Protein AF-A0A925DLC1-F1 (afdb_monomer_lite)

Structure (mmCIF, N/CA/C/O backbone):
data_AF-A0A925DLC1-F1
#
_entry.id   AF-A0A925DLC1-F1
#
loop_
_atom_site.group_PDB
_atom_site.id
_atom_site.type_symbol
_atom_site.label_atom_id
_atom_site.label_alt_id
_atom_site.label_comp_id
_atom_site.label_asym_id
_atom_site.label_entity_id
_atom_site.label_seq_id
_atom_site.pdbx_PDB_ins_code
_atom_site.Cartn_x
_atom_site.Cartn_y
_atom_site.Cartn_z
_atom_site.occupancy
_atom_site.B_iso_or_equiv
_atom_site.auth_seq_id
_atom_site.auth_comp_id
_atom_site.auth_asym_id
_atom_site.auth_atom_id
_atom_site.pdbx_PDB_model_num
ATOM 1 N N . ARG A 1 1 ? 0.629 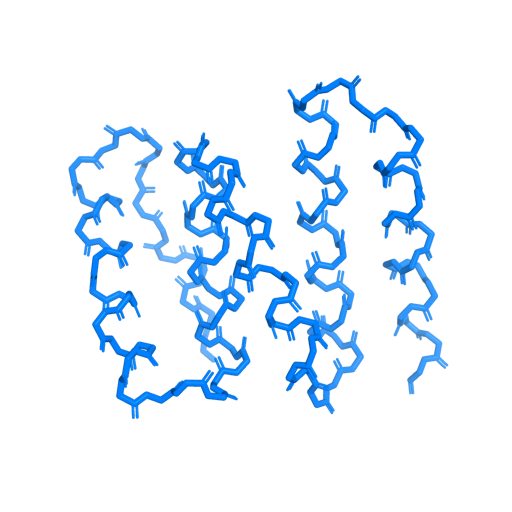6.879 -16.233 1.00 50.66 1 ARG A N 1
ATOM 2 C CA . ARG A 1 1 ? -0.853 6.785 -16.328 1.00 50.66 1 ARG A CA 1
ATOM 3 C C . ARG A 1 1 ? -1.341 6.392 -14.938 1.00 50.66 1 ARG A C 1
ATOM 5 O O . ARG A 1 1 ? -0.898 5.361 -14.456 1.00 50.66 1 ARG A O 1
ATOM 12 N N . ALA A 1 2 ? -2.112 7.229 -14.244 1.00 53.72 2 ALA A N 1
ATOM 13 C CA . ALA A 1 2 ? -2.439 7.022 -12.829 1.00 53.72 2 ALA A CA 1
ATOM 14 C C . ALA A 1 2 ? -3.545 5.963 -12.654 1.00 53.72 2 ALA A C 1
ATOM 16 O O . ALA A 1 2 ? -4.704 6.291 -12.430 1.00 53.72 2 ALA A O 1
ATOM 17 N N . TYR A 1 3 ? -3.199 4.676 -12.764 1.00 54.44 3 TYR A N 1
ATOM 18 C CA . TYR A 1 3 ? -4.143 3.570 -12.521 1.00 54.44 3 TYR A CA 1
ATOM 19 C C . TYR A 1 3 ? -4.793 3.638 -11.123 1.00 54.44 3 TYR A C 1
ATOM 21 O O . TYR A 1 3 ? -5.921 3.193 -10.937 1.00 54.44 3 TYR A O 1
ATOM 29 N N . ARG A 1 4 ? -4.115 4.276 -10.163 1.00 57.31 4 ARG A N 1
ATOM 30 C CA . ARG A 1 4 ? -4.578 4.520 -8.789 1.00 57.31 4 ARG A CA 1
ATOM 31 C C . ARG A 1 4 ? -5.842 5.385 -8.666 1.00 57.31 4 ARG A C 1
ATOM 33 O O . ARG A 1 4 ? -6.596 5.189 -7.717 1.00 57.31 4 ARG A O 1
ATOM 40 N N . ASP A 1 5 ? -6.101 6.284 -9.619 1.00 63.22 5 ASP A N 1
ATOM 41 C CA . ASP A 1 5 ? -7.266 7.187 -9.575 1.00 63.22 5 ASP A CA 1
ATOM 42 C C . ASP A 1 5 ? -8.541 6.509 -10.113 1.00 63.22 5 ASP A C 1
ATOM 44 O O . ASP A 1 5 ? -9.648 6.999 -9.911 1.00 63.22 5 ASP A O 1
ATOM 48 N N . ALA A 1 6 ? -8.399 5.336 -10.744 1.00 74.81 6 ALA A N 1
ATOM 49 C CA . ALA A 1 6 ? -9.500 4.520 -11.261 1.00 74.81 6 ALA A CA 1
ATOM 50 C C . ALA A 1 6 ? -9.965 3.423 -10.280 1.00 74.81 6 ALA A C 1
ATOM 52 O O . ALA A 1 6 ? -10.727 2.528 -10.656 1.00 74.81 6 ALA A O 1
ATOM 53 N N . ALA A 1 7 ? -9.491 3.449 -9.030 1.00 86.69 7 ALA A N 1
ATOM 54 C CA . ALA A 1 7 ? -9.825 2.434 -8.039 1.00 86.69 7 ALA A CA 1
ATOM 55 C C . ALA A 1 7 ? -11.324 2.456 -7.701 1.00 86.69 7 ALA A C 1
ATOM 57 O O . ALA A 1 7 ? -11.851 3.475 -7.243 1.00 86.69 7 ALA A O 1
ATOM 58 N N . ALA A 1 8 ? -11.990 1.309 -7.825 1.00 93.06 8 ALA A N 1
ATOM 59 C CA . ALA A 1 8 ? -13.384 1.139 -7.432 1.00 93.06 8 ALA A CA 1
ATOM 60 C C . ALA A 1 8 ? -13.597 1.392 -5.924 1.00 93.06 8 ALA A C 1
ATOM 62 O O . ALA A 1 8 ? -12.648 1.573 -5.151 1.00 93.06 8 ALA A O 1
ATOM 63 N N . ALA A 1 9 ? -14.859 1.462 -5.493 1.00 93.06 9 ALA A N 1
ATOM 64 C CA . ALA A 1 9 ? -15.206 1.716 -4.096 1.00 93.06 9 ALA A CA 1
ATOM 65 C C . ALA A 1 9 ? -14.636 0.632 -3.161 1.00 93.06 9 ALA A C 1
ATOM 67 O O . ALA A 1 9 ? -14.584 -0.548 -3.518 1.00 93.06 9 ALA A O 1
ATOM 68 N N . ALA A 1 10 ? -14.221 1.031 -1.956 1.00 93.25 10 ALA A N 1
ATOM 69 C CA . ALA A 1 10 ? -13.723 0.095 -0.950 1.00 93.25 10 ALA A CA 1
ATOM 70 C C . ALA A 1 10 ? -14.803 -0.942 -0.595 1.00 93.25 10 ALA A C 1
ATOM 72 O O . ALA A 1 10 ? -15.967 -0.581 -0.430 1.00 93.25 10 ALA A O 1
ATOM 73 N N . GLY A 1 11 ? -14.430 -2.222 -0.497 1.00 93.62 11 GLY A N 1
ATOM 74 C CA . GLY A 1 11 ? -15.369 -3.312 -0.205 1.00 93.62 11 GLY A CA 1
ATOM 75 C C . GLY A 1 11 ? -16.207 -3.780 -1.398 1.00 93.62 11 GLY A C 1
ATOM 76 O O . GLY A 1 11 ? -17.005 -4.700 -1.243 1.00 93.62 11 GLY A O 1
ATOM 77 N N . SER A 1 12 ? -16.043 -3.184 -2.583 1.00 96.56 12 SER A N 1
ATOM 78 C CA . SER A 1 12 ? -16.777 -3.607 -3.778 1.00 96.56 12 SER A CA 1
ATOM 79 C C . SER A 1 12 ? -16.124 -4.811 -4.461 1.00 96.56 12 SER A C 1
ATOM 81 O O . SER A 1 12 ? -14.899 -4.921 -4.524 1.00 96.56 12 SER A O 1
ATOM 83 N N . ALA A 1 13 ? -16.943 -5.670 -5.075 1.00 96.31 13 ALA A N 1
ATOM 84 C CA . ALA A 1 13 ? -16.453 -6.758 -5.926 1.00 96.31 13 ALA A CA 1
ATOM 85 C C . ALA A 1 13 ? -15.595 -6.240 -7.096 1.00 96.31 13 ALA A C 1
ATOM 87 O O . ALA A 1 13 ? -14.641 -6.892 -7.510 1.00 96.31 13 ALA A O 1
ATOM 88 N N . ALA A 1 14 ? -15.888 -5.032 -7.588 1.00 96.44 14 ALA A N 1
ATOM 89 C CA . ALA A 1 14 ? -15.094 -4.379 -8.620 1.00 96.44 14 ALA A CA 1
ATOM 90 C C . ALA A 1 14 ? -13.658 -4.080 -8.155 1.00 96.44 14 ALA A C 1
ATOM 92 O O . ALA A 1 14 ? -12.721 -4.270 -8.927 1.00 96.44 14 ALA A O 1
ATOM 93 N N . LEU A 1 15 ? -13.461 -3.661 -6.898 1.00 96.19 15 LEU A N 1
ATOM 94 C CA . LEU A 1 15 ? -12.120 -3.425 -6.354 1.00 96.19 15 LEU A CA 1
ATOM 95 C C . LEU A 1 15 ? -11.343 -4.738 -6.194 1.00 96.19 15 LEU A C 1
ATOM 97 O O . LEU A 1 15 ? -10.156 -4.788 -6.505 1.00 96.19 15 LEU A O 1
ATOM 101 N N . VAL A 1 16 ? -12.018 -5.810 -5.772 1.00 97.38 16 VAL A N 1
ATOM 102 C CA . VAL A 1 16 ? -11.421 -7.154 -5.706 1.00 97.38 16 VAL A CA 1
ATOM 103 C C . VAL A 1 16 ? -10.971 -7.614 -7.095 1.00 97.38 16 VAL A C 1
ATOM 105 O O . VAL A 1 16 ? -9.819 -8.006 -7.257 1.00 97.38 16 VAL A O 1
ATOM 108 N N . ALA A 1 17 ? -11.818 -7.463 -8.115 1.00 97.31 17 ALA A N 1
ATOM 109 C CA . ALA A 1 17 ? -11.464 -7.812 -9.490 1.00 97.31 17 ALA A CA 1
ATOM 110 C C . ALA A 1 17 ? -10.269 -6.994 -10.021 1.00 97.31 17 ALA A C 1
ATOM 112 O O . ALA A 1 17 ? -9.404 -7.533 -10.710 1.00 97.31 17 ALA A O 1
ATOM 113 N N . GLN A 1 18 ? -10.174 -5.703 -9.676 1.00 96.06 18 GLN A N 1
ATOM 114 C CA . GLN A 1 18 ? -9.008 -4.876 -10.017 1.00 96.06 18 GLN A CA 1
ATOM 115 C C . GLN A 1 18 ? -7.720 -5.401 -9.367 1.00 96.06 18 GLN A C 1
ATOM 117 O O . GLN A 1 18 ? -6.689 -5.473 -10.034 1.00 96.06 18 GLN A O 1
ATOM 122 N N . ILE A 1 19 ? -7.780 -5.798 -8.091 1.00 97.44 19 ILE A N 1
ATOM 123 C CA . ILE A 1 19 ? -6.646 -6.394 -7.369 1.00 97.44 19 ILE A CA 1
ATOM 124 C C . ILE A 1 19 ? -6.197 -7.685 -8.061 1.00 97.44 19 ILE A C 1
ATOM 126 O O . ILE A 1 19 ? -5.020 -7.818 -8.386 1.00 97.44 19 ILE A O 1
ATOM 130 N N . GLU A 1 20 ? -7.119 -8.604 -8.347 1.00 97.81 20 GLU A N 1
ATOM 131 C CA . GLU A 1 20 ? -6.811 -9.886 -8.999 1.00 97.81 20 GLU A CA 1
ATOM 132 C C . GLU A 1 20 ? -6.192 -9.700 -10.390 1.00 97.81 20 GLU A C 1
ATOM 134 O O . GLU A 1 20 ? -5.269 -10.423 -10.777 1.00 97.81 20 GLU A O 1
ATOM 139 N N . HIS A 1 21 ? -6.670 -8.712 -11.147 1.00 96.69 21 HIS A N 1
ATOM 140 C CA . HIS A 1 21 ? -6.131 -8.406 -12.466 1.00 96.69 21 HIS A CA 1
ATOM 141 C C . HIS A 1 21 ? -4.715 -7.818 -12.381 1.00 96.69 21 HIS A C 1
ATOM 143 O O . HIS A 1 21 ? -3.816 -8.248 -13.106 1.00 96.69 21 HIS A O 1
ATOM 149 N N . CYS A 1 22 ? -4.479 -6.902 -11.438 1.00 96.56 22 CYS A N 1
ATOM 150 C CA . CYS A 1 22 ? -3.141 -6.389 -11.158 1.00 96.56 22 CYS A CA 1
ATOM 151 C C . CYS A 1 22 ? -2.183 -7.502 -10.687 1.00 96.56 22 CYS A C 1
ATOM 153 O O . CYS A 1 22 ? -1.041 -7.543 -11.141 1.00 96.56 22 CYS A O 1
ATOM 155 N N . GLU A 1 23 ? -2.636 -8.448 -9.857 1.00 97.56 23 GLU A N 1
ATOM 156 C CA . GLU A 1 23 ? -1.847 -9.625 -9.453 1.00 97.56 23 GLU A CA 1
ATOM 157 C C . GLU A 1 23 ? -1.479 -10.519 -10.652 1.00 97.56 23 GLU A C 1
ATOM 159 O O . GLU A 1 23 ? -0.369 -11.054 -10.723 1.00 97.56 23 GLU A O 1
ATOM 164 N N . GLN A 1 24 ? -2.386 -10.690 -11.620 1.00 97.88 24 GLN A N 1
ATOM 165 C CA . GLN A 1 24 ? -2.105 -11.422 -12.861 1.00 97.88 24 GLN A CA 1
ATOM 166 C C . GLN A 1 24 ? -1.046 -10.725 -13.714 1.00 97.88 24 GLN A C 1
ATOM 168 O O . GLN A 1 24 ? -0.122 -11.384 -14.191 1.00 97.88 24 GLN A O 1
ATOM 173 N N . TRP A 1 25 ? -1.149 -9.409 -13.885 1.00 97.06 25 TRP A N 1
ATOM 174 C CA . TRP A 1 25 ? -0.153 -8.640 -14.624 1.00 97.06 25 TRP A CA 1
ATOM 175 C C . TRP A 1 25 ? 1.214 -8.661 -13.938 1.00 97.06 25 TRP A C 1
ATOM 177 O O . TRP A 1 25 ? 2.228 -8.817 -14.617 1.00 97.06 25 TRP A O 1
ATOM 187 N N . LEU A 1 26 ? 1.257 -8.583 -12.605 1.00 95.62 26 LEU A N 1
ATOM 188 C CA . LEU A 1 26 ? 2.520 -8.538 -11.869 1.00 95.62 26 LEU A CA 1
ATOM 189 C C . LEU 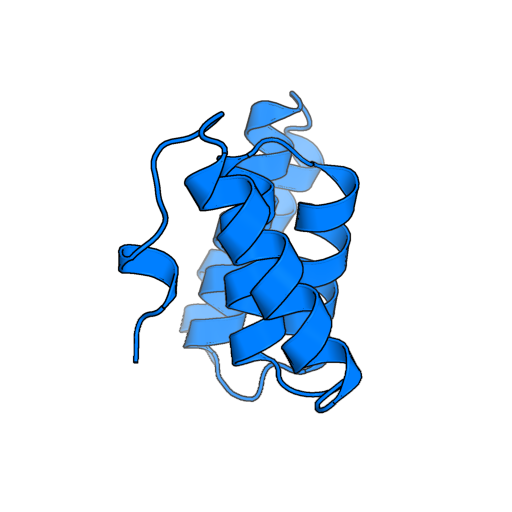A 1 26 ? 3.257 -9.878 -11.950 1.00 95.62 26 LEU A C 1
ATOM 191 O O . LEU A 1 26 ? 4.477 -9.901 -12.055 1.00 95.62 26 LEU A O 1
ATOM 195 N N . ARG A 1 27 ? 2.532 -11.004 -12.023 1.00 96.75 27 ARG A N 1
ATOM 196 C CA . ARG A 1 27 ? 3.139 -12.316 -12.315 1.00 96.75 27 ARG A CA 1
ATOM 197 C C . ARG A 1 27 ? 3.858 -12.359 -13.666 1.00 96.75 27 ARG A C 1
ATOM 199 O O . ARG A 1 27 ? 4.831 -13.089 -13.801 1.00 96.75 27 ARG A O 1
ATOM 206 N N . GLN A 1 28 ? 3.389 -11.598 -14.653 1.00 97.38 28 GLN A N 1
ATOM 207 C CA . GLN A 1 28 ? 4.026 -11.504 -15.971 1.00 97.38 28 GLN A CA 1
ATOM 208 C C . GLN A 1 28 ? 5.177 -10.488 -15.987 1.00 97.38 28 GLN A C 1
ATOM 210 O O . GLN A 1 28 ? 6.038 -10.553 -16.861 1.00 97.38 28 GLN A O 1
ATOM 215 N N . ARG A 1 29 ? 5.180 -9.534 -15.048 1.00 95.31 29 ARG A N 1
ATOM 216 C CA . ARG A 1 29 ? 6.137 -8.422 -14.962 1.00 95.31 29 ARG A CA 1
ATOM 217 C C . ARG A 1 29 ? 6.576 -8.206 -13.507 1.00 95.31 29 ARG A C 1
ATOM 219 O O . ARG A 1 29 ? 6.185 -7.217 -12.893 1.00 95.31 29 ARG A O 1
ATOM 226 N N . PRO A 1 30 ? 7.364 -9.128 -12.929 1.00 94.31 30 PRO A N 1
ATOM 227 C CA . PRO A 1 30 ? 7.622 -9.148 -11.487 1.00 94.31 30 PRO A CA 1
ATOM 228 C C . PRO A 1 30 ? 8.404 -7.934 -10.962 1.00 94.31 30 PRO A C 1
ATOM 230 O O . PRO A 1 30 ? 8.271 -7.611 -9.788 1.00 94.31 30 PRO A O 1
ATOM 233 N N . ALA A 1 31 ? 9.169 -7.245 -11.810 1.00 94.69 31 ALA A N 1
ATOM 234 C CA . ALA A 1 31 ? 9.938 -6.048 -11.447 1.00 94.69 31 ALA A CA 1
ATOM 235 C C . ALA A 1 31 ? 9.246 -4.727 -11.854 1.00 94.69 31 ALA A C 1
ATOM 237 O O . ALA A 1 31 ? 9.871 -3.672 -11.891 1.00 94.69 31 ALA A O 1
ATOM 238 N N . ASP A 1 32 ? 7.960 -4.759 -12.225 1.00 96.00 32 ASP A N 1
ATOM 239 C CA . ASP A 1 32 ? 7.224 -3.548 -12.606 1.00 96.00 32 ASP A CA 1
ATOM 240 C C . ASP A 1 32 ? 6.796 -2.764 -11.352 1.00 96.00 32 ASP A C 1
ATOM 242 O O . ASP A 1 32 ? 5.769 -3.047 -10.726 1.00 96.00 32 ASP A O 1
ATOM 246 N N . ALA A 1 33 ? 7.615 -1.780 -10.979 1.00 95.44 33 ALA A N 1
ATOM 247 C CA . ALA A 1 33 ? 7.441 -0.975 -9.773 1.00 95.44 33 ALA A CA 1
ATOM 248 C C . ALA A 1 33 ? 6.134 -0.158 -9.762 1.00 95.44 33 ALA A C 1
ATOM 250 O O . ALA A 1 33 ? 5.472 -0.056 -8.728 1.00 95.44 33 ALA A O 1
ATOM 251 N N . GLU A 1 34 ? 5.713 0.384 -10.913 1.00 95.12 34 GLU A N 1
ATOM 252 C CA . GLU A 1 34 ? 4.441 1.114 -11.040 1.00 95.12 34 GLU A CA 1
ATOM 253 C C . GLU A 1 34 ? 3.251 0.174 -10.804 1.00 95.12 34 GLU A C 1
ATOM 255 O O . GLU A 1 34 ? 2.271 0.540 -10.146 1.00 9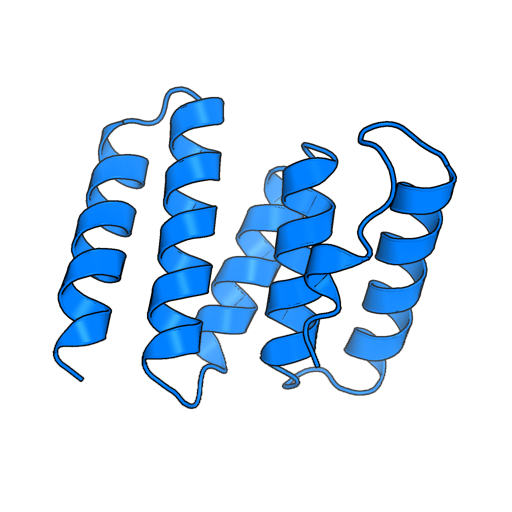5.12 34 GLU A O 1
ATOM 260 N N . LEU A 1 35 ? 3.332 -1.059 -11.312 1.00 95.69 35 LEU A N 1
ATOM 2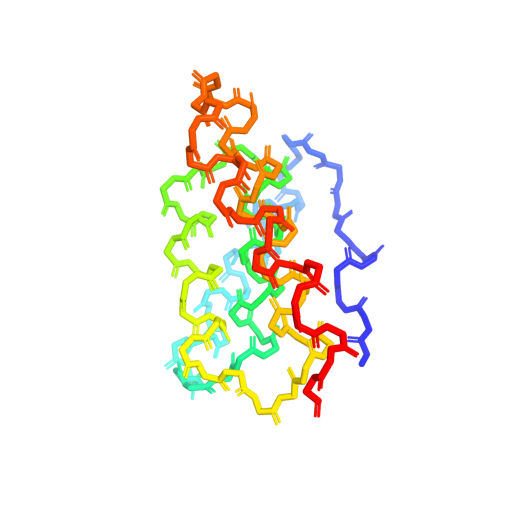61 C CA . LEU A 1 35 ? 2.292 -2.057 -11.102 1.00 95.69 35 LEU A CA 1
ATOM 262 C C . LEU A 1 35 ? 2.241 -2.542 -9.647 1.00 95.69 35 LEU A C 1
ATOM 264 O O . LEU A 1 35 ? 1.145 -2.676 -9.095 1.00 95.69 35 LEU A O 1
ATOM 268 N N . ALA A 1 36 ? 3.396 -2.753 -9.012 1.00 97.50 36 ALA A N 1
ATOM 269 C CA . ALA A 1 36 ? 3.478 -3.066 -7.587 1.00 97.50 36 ALA A CA 1
ATOM 270 C C . ALA A 1 36 ? 2.881 -1.934 -6.730 1.00 97.50 36 ALA A C 1
ATOM 272 O O . ALA A 1 36 ? 2.057 -2.192 -5.850 1.00 97.50 36 ALA A O 1
ATOM 273 N N . LEU A 1 37 ? 3.193 -0.671 -7.047 1.00 96.88 37 LEU A N 1
ATOM 274 C CA . LEU A 1 37 ? 2.646 0.498 -6.357 1.00 96.88 37 LEU A CA 1
ATOM 275 C C . LEU A 1 37 ? 1.121 0.579 -6.501 1.00 96.88 37 LEU A C 1
ATOM 277 O O . LEU A 1 37 ? 0.410 0.796 -5.516 1.00 96.88 37 LEU A O 1
ATOM 281 N N . ALA A 1 38 ? 0.608 0.391 -7.720 1.00 96.44 38 ALA A N 1
ATOM 282 C CA . ALA A 1 38 ? -0.826 0.392 -7.988 1.00 96.44 38 ALA A CA 1
ATOM 283 C C . ALA A 1 38 ? -1.537 -0.723 -7.211 1.00 96.44 38 ALA A C 1
ATOM 285 O O . ALA A 1 38 ? -2.549 -0.471 -6.558 1.00 96.44 38 ALA A O 1
ATOM 286 N N . LEU A 1 39 ? -0.985 -1.937 -7.219 1.00 97.38 39 LEU A N 1
ATOM 287 C CA . LEU A 1 39 ? -1.545 -3.067 -6.489 1.00 97.38 39 LEU A CA 1
ATOM 288 C C . LEU A 1 39 ? -1.529 -2.833 -4.970 1.00 97.38 39 LEU A C 1
ATOM 290 O O . LEU A 1 39 ? -2.551 -3.028 -4.312 1.00 97.38 39 LEU A O 1
ATOM 294 N N . GLY A 1 40 ? -0.421 -2.326 -4.423 1.00 97.88 40 GLY A N 1
ATOM 295 C CA . GLY A 1 40 ? -0.321 -1.931 -3.017 1.00 97.88 40 GLY A CA 1
ATOM 296 C C . GLY A 1 40 ? -1.367 -0.882 -2.626 1.00 97.88 40 GLY A C 1
ATOM 297 O O . GLY A 1 40 ? -2.036 -1.021 -1.602 1.00 97.88 40 GLY A O 1
ATOM 298 N N . ALA A 1 41 ? -1.593 0.121 -3.480 1.00 97.19 41 ALA A N 1
ATOM 299 C CA . ALA A 1 41 ? -2.623 1.141 -3.287 1.00 97.19 41 ALA A CA 1
ATOM 300 C C . ALA A 1 41 ? -4.055 0.572 -3.288 1.00 97.19 41 ALA A C 1
ATOM 302 O O . ALA A 1 41 ? -4.875 0.966 -2.454 1.00 97.19 41 ALA A O 1
ATOM 303 N N . LEU A 1 42 ? -4.363 -0.361 -4.196 1.00 97.12 42 LEU A N 1
ATOM 304 C CA . LEU A 1 42 ? -5.664 -1.036 -4.239 1.00 97.12 42 LEU A CA 1
ATOM 305 C C . LEU A 1 42 ? -5.880 -1.904 -2.991 1.00 97.12 42 LEU A C 1
ATOM 307 O O . LEU A 1 42 ? -6.939 -1.830 -2.365 1.00 97.12 42 LEU A O 1
ATOM 311 N N . CYS A 1 43 ? -4.865 -2.672 -2.580 1.00 98.00 43 CYS A N 1
ATOM 312 C CA . CYS A 1 43 ? -4.904 -3.463 -1.351 1.00 98.00 43 CYS A CA 1
ATOM 313 C C . CYS A 1 43 ? -5.094 -2.584 -0.110 1.00 98.00 43 CYS A C 1
ATOM 315 O O . CYS A 1 43 ? -5.889 -2.940 0.758 1.00 98.00 43 CYS A O 1
ATOM 317 N N . LEU A 1 44 ? -4.427 -1.426 -0.048 1.00 97.62 44 LEU A N 1
ATOM 318 C CA . LEU A 1 44 ? -4.586 -0.458 1.037 1.00 97.62 44 LEU A CA 1
ATOM 319 C C . LEU A 1 44 ? -6.032 0.046 1.115 1.00 97.62 44 LEU A C 1
ATOM 321 O O . LEU A 1 44 ? -6.649 -0.002 2.178 1.00 97.62 44 LEU A O 1
ATOM 325 N N . LYS A 1 45 ? -6.613 0.447 -0.024 1.00 96.44 45 LYS A N 1
ATOM 326 C CA . LYS A 1 45 ? -8.019 0.875 -0.112 1.00 96.44 45 LYS A CA 1
ATOM 327 C C . LYS A 1 45 ? -8.988 -0.227 0.330 1.00 96.44 45 LYS A C 1
ATOM 329 O O . LYS A 1 45 ? -10.007 0.061 0.952 1.00 96.44 45 LYS A O 1
ATOM 334 N N . GLN A 1 46 ? -8.658 -1.485 0.034 1.00 97.06 46 GLN A N 1
ATOM 335 C CA . GLN A 1 46 ? -9.432 -2.663 0.430 1.00 97.06 46 GLN A CA 1
ATOM 336 C C . GLN A 1 46 ? -9.127 -3.150 1.862 1.00 97.06 46 GLN A C 1
ATOM 338 O O . GLN A 1 46 ? -9.754 -4.107 2.317 1.00 97.06 46 GLN A O 1
ATOM 343 N N . LYS A 1 47 ? -8.206 -2.495 2.585 1.00 97.56 47 LYS A N 1
ATOM 344 C CA . LYS A 1 47 ? -7.746 -2.874 3.935 1.00 97.56 47 LYS A CA 1
ATOM 345 C C . LYS A 1 47 ? -7.125 -4.275 4.011 1.00 97.56 47 LYS A C 1
ATOM 347 O O . LYS A 1 47 ? -7.184 -4.946 5.037 1.00 97.56 47 LYS A O 1
ATOM 352 N N . LEU A 1 48 ? -6.507 -4.728 2.922 1.00 98.12 48 LEU A N 1
ATOM 353 C CA . LEU A 1 48 ? -5.732 -5.969 2.875 1.00 98.12 48 LEU A CA 1
ATOM 354 C C . LEU A 1 48 ? -4.292 -5.686 3.311 1.00 98.12 48 LEU A C 1
ATOM 356 O O . LEU A 1 48 ? -3.378 -5.708 2.490 1.00 98.12 48 LEU A O 1
ATOM 360 N N . TRP A 1 49 ? -4.100 -5.390 4.596 1.00 98.12 49 TRP A N 1
ATOM 361 C CA . TRP A 1 49 ? -2.868 -4.803 5.138 1.00 98.12 49 TRP A CA 1
ATOM 362 C C . TRP A 1 49 ? -1.591 -5.555 4.755 1.00 98.12 49 TRP A C 1
ATOM 364 O O . TRP A 1 49 ? -0.693 -4.963 4.169 1.00 98.12 49 TRP A O 1
ATOM 374 N N . GLY A 1 50 ? -1.542 -6.876 4.962 1.00 98.38 50 GLY A N 1
ATOM 375 C CA . GLY A 1 50 ? -0.357 -7.669 4.613 1.00 98.38 50 GLY A CA 1
ATOM 376 C C . GLY A 1 50 ? -0.032 -7.665 3.113 1.00 98.38 50 GLY A C 1
ATOM 377 O O . GLY A 1 50 ? 1.135 -7.660 2.729 1.00 98.38 50 GLY A O 1
ATOM 378 N N . LYS A 1 51 ? -1.051 -7.612 2.240 1.00 98.31 51 LYS A N 1
ATOM 379 C CA . LYS A 1 51 ? -0.828 -7.464 0.792 1.00 98.31 51 LYS A CA 1
ATOM 380 C C . LYS A 1 51 ? -0.385 -6.045 0.443 1.00 98.31 51 LYS A C 1
ATOM 382 O O . LYS A 1 51 ? 0.523 -5.892 -0.366 1.00 98.31 51 LYS A O 1
ATOM 387 N N . ALA A 1 52 ? -1.009 -5.034 1.049 1.00 98.56 52 ALA A N 1
ATOM 388 C CA . ALA A 1 52 ? -0.660 -3.635 0.842 1.00 98.56 52 ALA A CA 1
ATOM 389 C C . ALA A 1 52 ? 0.811 -3.393 1.189 1.00 98.56 52 ALA A C 1
ATOM 391 O O . ALA A 1 52 ? 1.555 -2.941 0.326 1.00 98.56 52 ALA A O 1
ATOM 392 N N . GLN A 1 53 ? 1.239 -3.794 2.389 1.00 98.69 53 GLN A N 1
ATOM 393 C CA . GLN A 1 53 ? 2.625 -3.679 2.831 1.00 98.69 53 GLN A CA 1
ATOM 394 C C . GLN A 1 53 ? 3.589 -4.337 1.842 1.00 98.69 53 GLN A C 1
ATOM 396 O O . GLN A 1 53 ? 4.439 -3.656 1.277 1.00 98.69 53 GLN A O 1
ATOM 401 N N . ARG A 1 54 ? 3.388 -5.630 1.551 1.00 98.62 54 ARG A N 1
ATOM 402 C CA . ARG A 1 54 ? 4.270 -6.402 0.666 1.00 98.62 54 ARG A CA 1
ATOM 403 C C . ARG A 1 54 ? 4.458 -5.747 -0.702 1.00 98.62 54 ARG A C 1
ATOM 405 O O . ARG A 1 54 ? 5.574 -5.675 -1.204 1.00 98.62 54 ARG A O 1
ATOM 412 N N . TYR A 1 55 ? 3.373 -5.290 -1.325 1.00 98.56 55 TYR A N 1
ATOM 413 C CA . TYR A 1 55 ? 3.450 -4.696 -2.660 1.00 98.56 55 TYR A CA 1
ATOM 414 C C . TYR A 1 55 ? 3.996 -3.263 -2.650 1.00 98.56 55 TYR A C 1
ATOM 416 O O . TYR A 1 55 ? 4.656 -2.867 -3.607 1.00 98.56 55 TYR A O 1
ATOM 424 N N . LEU A 1 56 ? 3.781 -2.497 -1.577 1.00 98.50 56 LEU A N 1
ATOM 425 C CA . LEU A 1 56 ? 4.392 -1.174 -1.418 1.00 98.50 56 LEU A CA 1
ATOM 426 C C . LEU A 1 56 ? 5.901 -1.271 -1.144 1.00 98.50 56 LEU A C 1
ATOM 428 O O . LEU A 1 56 ? 6.664 -0.486 -1.696 1.00 98.50 56 LEU A O 1
ATOM 432 N N . GLU A 1 57 ? 6.344 -2.250 -0.354 1.00 98.50 57 GLU A N 1
ATOM 433 C CA . GLU A 1 57 ? 7.768 -2.547 -0.139 1.00 98.50 57 GLU A CA 1
ATOM 434 C C . GLU A 1 57 ? 8.444 -3.036 -1.427 1.00 98.50 57 GLU A C 1
ATOM 436 O O . GLU A 1 57 ? 9.545 -2.598 -1.752 1.00 98.50 57 GLU A O 1
ATOM 441 N N . GLN A 1 58 ? 7.762 -3.874 -2.216 1.00 98.19 58 GLN A N 1
ATOM 442 C CA . GLN A 1 58 ? 8.235 -4.254 -3.549 1.00 98.19 58 GLN A CA 1
ATOM 443 C C . GLN A 1 58 ? 8.361 -3.031 -4.467 1.00 98.19 58 GLN A C 1
ATOM 445 O O . GLN A 1 58 ? 9.378 -2.870 -5.134 1.00 98.19 58 GLN A O 1
ATOM 450 N N . ALA A 1 59 ? 7.365 -2.140 -4.476 1.00 97.31 59 ALA A N 1
ATOM 451 C CA . ALA A 1 59 ? 7.432 -0.909 -5.257 1.00 97.31 59 ALA A CA 1
ATOM 452 C C . ALA A 1 59 ? 8.612 -0.019 -4.843 1.00 97.31 59 ALA A C 1
ATOM 454 O O . ALA A 1 59 ? 9.249 0.560 -5.713 1.00 97.31 59 ALA A O 1
ATOM 455 N N . LEU A 1 60 ? 8.927 0.069 -3.543 1.00 97.19 60 LEU A N 1
ATOM 456 C CA . LEU A 1 60 ? 10.116 0.775 -3.049 1.00 97.19 60 LEU A CA 1
ATOM 457 C C . LEU A 1 60 ? 11.415 0.137 -3.542 1.00 97.19 60 LEU A C 1
ATOM 459 O O . LEU A 1 60 ? 12.316 0.857 -3.959 1.00 97.19 60 LEU A O 1
ATOM 463 N N . SER A 1 61 ? 11.505 -1.194 -3.491 1.00 97.12 61 SER A N 1
ATOM 464 C CA . SER A 1 61 ? 12.696 -1.938 -3.920 1.00 97.12 61 SER A CA 1
ATOM 465 C C . SER A 1 61 ? 13.003 -1.741 -5.405 1.00 97.12 61 SER A C 1
ATOM 467 O O . SER A 1 61 ? 14.165 -1.670 -5.788 1.00 97.12 61 SER A O 1
ATOM 469 N N . GLU A 1 62 ? 11.963 -1.645 -6.232 1.00 96.25 62 GLU A N 1
ATOM 470 C CA . GLU A 1 62 ? 12.078 -1.508 -7.688 1.00 96.25 62 GLU A CA 1
ATOM 471 C C . GLU A 1 62 ? 11.974 -0.041 -8.163 1.00 96.25 62 GLU A C 1
ATOM 473 O O . GLU A 1 62 ? 11.968 0.233 -9.366 1.00 96.25 62 GLU A O 1
ATOM 478 N N . ALA A 1 63 ? 11.851 0.926 -7.244 1.00 92.75 63 ALA A N 1
ATOM 479 C CA . ALA A 1 63 ? 11.608 2.322 -7.591 1.00 92.75 63 ALA A CA 1
ATOM 480 C C . ALA A 1 63 ? 12.803 2.951 -8.323 1.00 92.75 63 ALA A C 1
ATOM 482 O O . ALA A 1 63 ? 13.905 3.049 -7.789 1.00 92.75 63 ALA A O 1
ATOM 483 N N . GLY A 1 64 ? 12.551 3.464 -9.529 1.00 91.44 64 GLY A N 1
ATOM 484 C CA . GLY A 1 64 ? 13.547 4.191 -10.323 1.00 91.44 64 GLY A CA 1
ATOM 485 C C . GLY A 1 64 ? 13.530 5.711 -10.140 1.00 91.44 64 GLY A C 1
ATOM 486 O O . G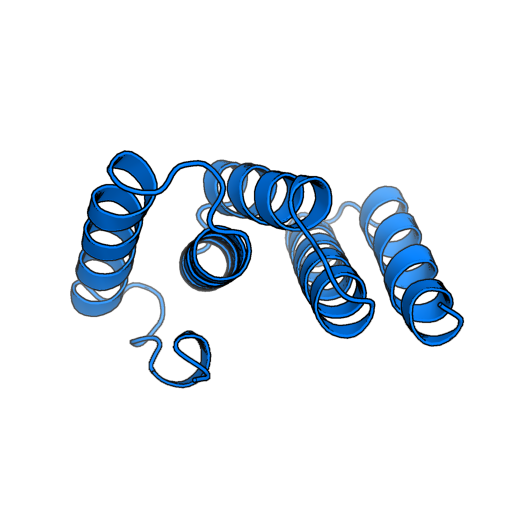LY A 1 64 ? 14.378 6.395 -10.708 1.00 91.44 64 GLY A O 1
ATOM 487 N N . ASP A 1 65 ? 12.558 6.261 -9.402 1.00 93.12 65 ASP A N 1
ATOM 488 C CA . ASP A 1 65 ? 12.409 7.708 -9.232 1.00 93.12 65 ASP A CA 1
ATOM 489 C C . ASP A 1 65 ? 11.928 8.124 -7.832 1.00 93.12 65 ASP A C 1
ATOM 491 O O . ASP A 1 65 ? 11.182 7.417 -7.148 1.00 93.12 65 ASP A O 1
ATOM 495 N N . ALA A 1 66 ? 12.337 9.326 -7.426 1.00 94.56 66 ALA A N 1
ATOM 496 C CA . ALA A 1 66 ? 12.035 9.939 -6.135 1.00 94.56 66 ALA A CA 1
ATOM 497 C C . ALA A 1 66 ? 10.529 10.098 -5.850 1.00 94.56 66 ALA A C 1
ATOM 499 O O . ALA A 1 66 ? 10.071 9.986 -4.710 1.00 94.56 66 ALA A O 1
ATOM 500 N N . ARG A 1 67 ? 9.718 10.342 -6.886 1.00 93.69 67 ARG A N 1
ATOM 501 C CA . ARG A 1 67 ? 8.263 10.509 -6.754 1.00 93.69 67 ARG A CA 1
ATOM 502 C C . ARG A 1 67 ? 7.604 9.183 -6.377 1.00 93.69 67 ARG A C 1
ATOM 504 O O . ARG A 1 67 ? 6.690 9.194 -5.553 1.00 93.69 67 ARG A O 1
ATOM 511 N N . MET A 1 68 ? 8.059 8.073 -6.949 1.00 94.06 68 MET A N 1
ATOM 512 C CA . MET A 1 68 ? 7.589 6.737 -6.600 1.00 94.06 68 MET A CA 1
ATOM 513 C C . MET A 1 68 ? 7.985 6.360 -5.172 1.00 94.06 68 MET A C 1
ATOM 515 O O . MET A 1 68 ? 7.120 5.932 -4.407 1.00 94.06 68 MET A O 1
ATOM 519 N N . VAL A 1 69 ? 9.246 6.597 -4.790 1.00 96.62 69 VAL A N 1
ATOM 520 C CA . VAL A 1 69 ? 9.730 6.368 -3.415 1.00 96.62 69 VAL A CA 1
ATOM 521 C C . VAL A 1 69 ? 8.869 7.128 -2.406 1.00 96.62 69 VAL A C 1
ATOM 523 O O . VAL A 1 69 ? 8.368 6.554 -1.436 1.00 96.62 69 VAL A O 1
ATOM 526 N N . ARG A 1 70 ? 8.617 8.414 -2.679 1.00 96.75 70 ARG A N 1
ATOM 527 C CA . ARG A 1 70 ? 7.744 9.259 -1.860 1.00 96.75 70 ARG A CA 1
ATOM 528 C C . ARG A 1 70 ? 6.346 8.667 -1.716 1.00 96.75 70 ARG A C 1
ATOM 530 O O . ARG A 1 70 ? 5.813 8.600 -0.612 1.00 96.75 70 ARG A O 1
ATOM 537 N N . GLU A 1 71 ? 5.732 8.259 -2.823 1.00 96.25 71 GLU A N 1
ATOM 538 C CA . GLU A 1 71 ? 4.364 7.746 -2.809 1.00 96.25 71 GLU A CA 1
ATOM 539 C C . GLU A 1 71 ? 4.239 6.415 -2.066 1.00 96.25 71 GLU A C 1
ATOM 541 O O . GLU A 1 71 ? 3.293 6.237 -1.296 1.00 96.25 71 GLU A O 1
ATOM 546 N N . ALA A 1 72 ? 5.181 5.494 -2.259 1.00 97.38 72 ALA A N 1
ATOM 547 C CA . ALA A 1 72 ? 5.158 4.217 -1.562 1.00 97.38 72 ALA A CA 1
ATOM 548 C C . ALA A 1 72 ? 5.334 4.405 -0.046 1.00 97.38 72 ALA A C 1
ATOM 550 O O . ALA A 1 72 ? 4.555 3.849 0.731 1.00 97.38 72 ALA A O 1
ATOM 551 N N . HIS A 1 73 ? 6.264 5.267 0.385 1.00 98.38 73 HIS A N 1
ATOM 552 C CA . HIS A 1 73 ? 6.416 5.608 1.801 1.00 98.38 73 HIS A CA 1
ATOM 553 C C . HIS A 1 73 ? 5.190 6.305 2.389 1.00 98.38 73 HIS A C 1
ATOM 555 O O . HIS A 1 73 ? 4.766 5.946 3.483 1.00 98.38 73 HIS A O 1
ATOM 561 N N . LEU A 1 74 ? 4.565 7.242 1.670 1.00 98.06 74 LEU A N 1
ATOM 562 C CA . LEU A 1 74 ? 3.333 7.878 2.139 1.00 98.06 74 LEU A CA 1
ATOM 563 C C . LEU A 1 74 ? 2.226 6.845 2.401 1.00 98.06 74 LEU A C 1
ATOM 565 O O . LEU A 1 74 ? 1.532 6.913 3.413 1.00 98.06 74 LEU A O 1
ATOM 569 N N . ARG A 1 75 ? 2.069 5.871 1.501 1.00 98.19 75 ARG A N 1
ATOM 570 C CA . ARG A 1 75 ? 1.051 4.818 1.625 1.00 98.19 75 ARG A CA 1
ATOM 571 C C . ARG A 1 75 ? 1.358 3.838 2.757 1.00 98.19 75 ARG A C 1
ATOM 573 O O . ARG A 1 75 ? 0.431 3.436 3.454 1.00 98.19 75 ARG A O 1
ATOM 580 N N . LEU A 1 76 ? 2.627 3.480 2.962 1.00 98.75 76 LEU A N 1
ATOM 581 C CA . LEU A 1 76 ? 3.050 2.673 4.113 1.00 98.75 76 LEU A CA 1
ATOM 582 C C . LEU A 1 76 ? 2.783 3.410 5.429 1.00 98.75 76 LEU A C 1
ATOM 584 O O . LEU A 1 76 ? 2.238 2.820 6.355 1.00 98.75 76 LEU A O 1
ATOM 588 N N . ALA A 1 77 ? 3.063 4.714 5.492 1.00 98.69 77 ALA A N 1
ATOM 589 C CA . ALA A 1 77 ? 2.761 5.518 6.673 1.00 98.69 77 ALA A CA 1
ATOM 590 C C . ALA A 1 77 ? 1.257 5.515 7.004 1.00 98.69 77 ALA A C 1
ATOM 592 O O . ALA A 1 77 ? 0.866 5.196 8.123 1.00 98.69 77 ALA A O 1
ATOM 593 N N . GLN A 1 78 ? 0.406 5.760 6.001 1.00 98.44 78 GLN A N 1
ATOM 594 C CA . GLN A 1 78 ? -1.057 5.713 6.142 1.00 98.44 78 GLN A CA 1
ATOM 595 C C . GLN A 1 78 ? -1.572 4.334 6.574 1.00 98.44 78 GLN A C 1
ATOM 597 O O . GLN A 1 78 ? -2.557 4.236 7.308 1.00 98.44 78 GLN A O 1
ATOM 602 N N . MET A 1 79 ? -0.928 3.263 6.105 1.00 98.62 79 MET A N 1
ATOM 603 C CA . MET A 1 79 ? -1.241 1.902 6.527 1.00 98.62 79 MET A CA 1
ATOM 604 C C . MET A 1 79 ? -0.965 1.713 8.021 1.00 98.62 79 MET A C 1
ATOM 606 O O . MET A 1 79 ? -1.837 1.234 8.742 1.00 98.62 79 MET A O 1
ATOM 610 N N . HIS A 1 80 ? 0.222 2.106 8.483 1.00 98.75 80 HIS A N 1
ATOM 611 C CA . HIS A 1 80 ? 0.616 1.975 9.883 1.00 98.75 80 HIS A CA 1
ATOM 612 C C . HIS A 1 80 ? -0.224 2.862 10.815 1.00 98.75 80 HIS A C 1
ATOM 614 O O . HIS A 1 80 ? -0.635 2.397 11.877 1.00 98.75 80 HIS A O 1
ATOM 620 N N . ASP A 1 81 ? -0.614 4.069 10.391 1.00 98.50 81 ASP A N 1
ATOM 621 C CA . ASP A 1 81 ? -1.587 4.893 11.127 1.00 98.50 81 ASP A CA 1
ATOM 622 C C . ASP A 1 81 ? -2.923 4.154 11.316 1.00 98.50 81 ASP A C 1
ATOM 624 O O . ASP A 1 81 ? -3.470 4.091 12.422 1.00 98.50 81 ASP A O 1
ATOM 628 N N . ALA A 1 82 ? -3.443 3.537 10.247 1.00 98.00 82 ALA A N 1
ATOM 629 C CA . ALA A 1 82 ? -4.685 2.766 10.305 1.00 98.00 82 ALA A CA 1
ATOM 630 C C . ALA A 1 82 ? -4.580 1.526 11.213 1.00 98.00 82 ALA A C 1
ATOM 632 O O . ALA A 1 82 ? -5.594 1.078 11.751 1.00 98.00 82 ALA A O 1
ATOM 633 N N . LEU A 1 83 ? -3.369 0.993 11.397 1.00 98.25 83 LEU A N 1
ATOM 634 C CA . LEU A 1 83 ? -3.054 -0.121 12.295 1.00 98.25 83 LEU A CA 1
ATOM 635 C C . LEU A 1 83 ? -2.676 0.320 13.717 1.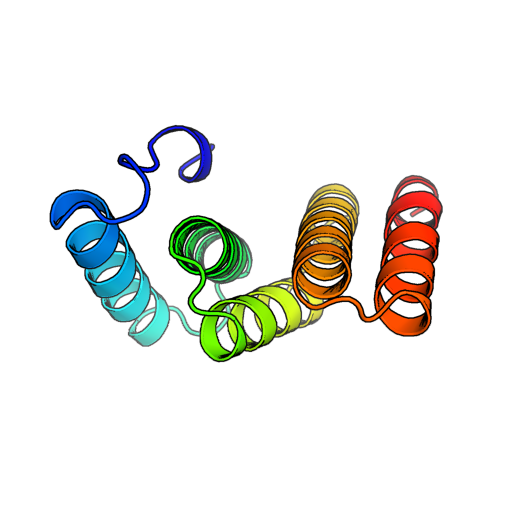00 98.25 83 LEU A C 1
ATOM 637 O O . LEU A 1 83 ? -2.413 -0.543 14.551 1.00 98.25 83 LEU A O 1
ATOM 641 N N . GLN A 1 84 ? -2.679 1.626 14.010 1.00 98.38 84 GLN A N 1
ATOM 642 C CA . GLN A 1 84 ? -2.262 2.186 15.302 1.00 98.38 84 GLN A CA 1
ATOM 643 C C . GLN A 1 84 ? -0.801 1.841 15.652 1.00 98.38 84 GLN A C 1
ATOM 645 O O . GLN A 1 84 ? -0.487 1.496 16.788 1.00 98.38 84 GLN A O 1
ATOM 650 N N . GLN A 1 85 ? 0.083 1.948 14.656 1.00 98.56 85 GLN A N 1
ATOM 651 C CA . GLN A 1 85 ? 1.530 1.714 14.738 1.00 98.56 85 GLN A CA 1
ATOM 652 C C . GLN A 1 85 ? 2.288 3.035 14.493 1.00 98.56 85 GLN A C 1
ATOM 654 O O . GLN A 1 85 ? 2.758 3.292 13.379 1.00 98.56 85 GLN A O 1
ATOM 659 N N . PRO A 1 86 ? 2.315 3.951 15.481 1.00 97.88 86 PRO A N 1
ATOM 660 C CA . PRO A 1 86 ? 2.749 5.328 15.263 1.00 97.88 86 PRO A CA 1
ATOM 661 C C . PRO A 1 86 ? 4.256 5.461 15.009 1.00 97.88 86 PRO A C 1
ATOM 663 O O . PRO A 1 86 ? 4.669 6.358 14.271 1.00 97.88 86 PRO A O 1
ATOM 666 N N . GLU A 1 87 ? 5.092 4.589 15.573 1.00 98.50 87 GLU A N 1
ATOM 667 C CA . GLU A 1 87 ? 6.539 4.611 15.356 1.00 98.50 87 GLU A CA 1
ATOM 668 C C . GLU A 1 87 ? 6.896 4.281 13.898 1.00 98.50 87 GLU A C 1
ATOM 670 O O . GLU A 1 87 ? 7.688 4.993 13.266 1.00 98.50 87 GLU A O 1
ATOM 675 N N . GLU A 1 88 ? 6.274 3.241 13.344 1.00 98.56 88 GLU A N 1
ATOM 676 C CA . GLU A 1 88 ? 6.425 2.799 11.960 1.00 98.56 88 GLU A CA 1
ATOM 677 C C . GLU A 1 88 ? 5.840 3.825 10.987 1.00 98.56 88 GLU A C 1
ATOM 679 O O . GLU A 1 88 ? 6.490 4.192 10.000 1.00 98.56 88 GLU A O 1
ATOM 684 N N . ALA A 1 89 ? 4.656 4.365 11.296 1.00 98.75 89 ALA A N 1
ATOM 685 C CA . ALA A 1 89 ? 4.057 5.439 10.511 1.00 98.75 89 ALA A CA 1
ATOM 686 C C . ALA A 1 89 ? 4.988 6.657 10.445 1.00 98.75 89 ALA A C 1
ATOM 688 O O . ALA A 1 89 ? 5.308 7.149 9.359 1.00 98.75 89 ALA A O 1
ATOM 689 N N . ALA A 1 90 ? 5.512 7.103 11.593 1.00 98.62 90 ALA A N 1
ATOM 690 C CA . ALA A 1 90 ? 6.438 8.227 11.668 1.00 98.62 90 ALA A CA 1
ATOM 691 C C . ALA A 1 90 ? 7.742 7.965 10.896 1.00 98.62 90 ALA A C 1
ATOM 693 O O . ALA A 1 90 ? 8.271 8.880 10.258 1.00 98.62 90 ALA A O 1
ATOM 694 N N . ALA A 1 91 ? 8.269 6.737 10.924 1.00 98.44 91 ALA A N 1
ATOM 695 C CA . ALA A 1 91 ? 9.442 6.366 10.137 1.00 98.44 91 ALA A CA 1
ATOM 696 C C . ALA A 1 91 ? 9.192 6.536 8.634 1.00 98.44 91 ALA A C 1
ATOM 698 O O . ALA A 1 91 ? 9.995 7.172 7.946 1.00 98.44 91 ALA A O 1
ATOM 699 N N . HIS A 1 92 ? 8.056 6.052 8.137 1.00 98.50 92 HIS A N 1
ATOM 700 C CA . HIS A 1 92 ? 7.697 6.194 6.732 1.00 98.50 92 HIS A CA 1
ATOM 701 C C . HIS A 1 92 ? 7.356 7.633 6.333 1.00 98.50 92 HIS A C 1
ATOM 703 O O . HIS A 1 92 ? 7.765 8.065 5.255 1.00 98.50 92 HIS A O 1
ATOM 709 N N . TYR A 1 93 ? 6.717 8.425 7.198 1.00 98.44 93 TYR A N 1
ATOM 710 C CA . TYR A 1 93 ? 6.521 9.855 6.938 1.00 98.44 93 TYR A CA 1
ATOM 711 C C . TYR A 1 93 ? 7.848 10.608 6.793 1.00 98.44 93 TYR A C 1
ATOM 713 O O . TYR A 1 93 ? 7.989 11.427 5.882 1.00 98.44 93 TYR A O 1
ATOM 721 N N . ARG A 1 94 ? 8.850 10.305 7.632 1.00 98.25 94 ARG A N 1
ATOM 722 C CA . ARG A 1 94 ? 10.196 10.889 7.490 1.00 98.25 94 ARG A CA 1
ATOM 723 C C . ARG A 1 94 ? 10.825 10.521 6.149 1.00 98.25 94 ARG A C 1
ATOM 725 O O . ARG A 1 94 ? 11.305 11.408 5.453 1.00 98.25 94 ARG A O 1
ATOM 732 N N . GLN A 1 95 ? 10.777 9.248 5.756 1.00 97.94 95 GLN A N 1
ATOM 733 C CA . GLN A 1 95 ? 11.319 8.816 4.461 1.00 97.94 95 GLN A CA 1
ATOM 734 C C . GLN A 1 95 ? 10.577 9.454 3.277 1.00 97.94 95 GLN A C 1
ATOM 736 O O . GLN A 1 95 ? 11.204 9.894 2.319 1.00 97.94 95 GLN A O 1
ATOM 741 N N . CYS A 1 96 ? 9.252 9.598 3.368 1.00 96.56 96 CYS A N 1
ATOM 742 C CA . CYS A 1 96 ? 8.448 10.321 2.382 1.00 96.56 96 CYS A CA 1
ATOM 743 C C . CYS A 1 96 ? 8.919 11.778 2.213 1.00 96.56 96 CYS A C 1
ATOM 745 O O . CYS A 1 96 ? 9.035 12.258 1.087 1.00 96.56 96 CYS A O 1
ATOM 747 N N . ALA A 1 97 ? 9.208 12.482 3.311 1.00 95.69 97 ALA A N 1
ATOM 748 C CA . ALA A 1 97 ? 9.719 13.852 3.265 1.00 95.69 97 ALA A CA 1
ATOM 749 C C . ALA A 1 97 ? 11.159 13.935 2.725 1.00 95.69 97 ALA A C 1
ATOM 751 O O . ALA A 1 97 ? 11.502 14.885 2.031 1.00 95.69 97 ALA A O 1
ATOM 752 N N . LEU A 1 98 ? 12.005 12.941 3.006 1.00 95.31 98 LEU A N 1
ATOM 753 C CA . LEU A 1 98 ? 13.378 12.898 2.493 1.00 95.31 98 LEU A CA 1
ATOM 754 C C . LEU A 1 98 ? 13.438 12.548 1.002 1.00 95.31 98 LEU A C 1
ATOM 756 O O . LEU A 1 98 ? 14.319 13.035 0.301 1.00 95.31 98 LEU A O 1
ATOM 760 N N . ALA A 1 99 ? 12.475 11.777 0.493 1.00 90.38 99 ALA A N 1
ATOM 761 C CA . ALA A 1 99 ? 12.411 11.400 -0.916 1.00 90.38 99 ALA A CA 1
ATOM 762 C C . ALA A 1 99 ? 12.286 12.603 -1.867 1.00 90.38 99 ALA A C 1
ATOM 764 O O . ALA A 1 99 ? 12.619 12.477 -3.033 1.00 90.38 99 ALA A O 1
ATOM 765 N N . THR A 1 100 ? 11.842 13.781 -1.409 1.00 74.56 100 THR A N 1
ATOM 766 C CA . THR A 1 100 ? 11.832 15.002 -2.242 1.00 74.56 100 THR A CA 1
ATOM 767 C C . THR A 1 100 ? 13.204 15.655 -2.423 1.00 74.56 100 THR A C 1
ATOM 769 O O . THR A 1 100 ? 13.298 16.636 -3.154 1.00 74.56 100 THR A O 1
ATOM 772 N N . LEU A 1 101 ? 14.238 15.164 -1.733 1.00 74.88 101 LEU A N 1
ATOM 773 C CA . LEU A 1 101 ? 15.608 15.688 -1.785 1.00 74.88 101 LEU A CA 1
ATOM 774 C C . LEU A 1 101 ? 16.529 14.892 -2.728 1.00 74.88 101 LEU A C 1
ATOM 776 O O . LEU A 1 101 ? 17.691 15.267 -2.878 1.00 74.88 101 LEU A O 1
ATOM 780 N N . LEU A 1 102 ? 16.023 13.802 -3.314 1.00 60.00 102 LEU A N 1
ATOM 781 C CA . LEU A 1 102 ? 16.700 12.942 -4.291 1.00 60.00 102 LEU A CA 1
ATOM 782 C C . LEU A 1 102 ? 16.310 13.348 -5.716 1.00 60.00 102 LEU A C 1
ATOM 784 O O . LEU A 1 102 ? 17.207 13.325 -6.584 1.00 60.00 102 LEU A O 1
#

Foldseek 3Di:
DPLLVVADQAPDPSLVVVLVVLVVVCVVVVLPLSSLLSNLSSCLNNLVLVSNLVSLVSSCVSPPALVSQLSSLCSQLVSCVVVVNNVRSVVSNVSSVCSVVD

Radius of gyration: 13.03 Å; chains: 1; bounding box: 34×28×32 Å

pLDDT: mean 93.75, std 10.26, range [50.66, 98.75]

Secondary structure (DSSP, 8-state):
--GGGGPPPTT-HHHHHHHHHHHHHHHH-TT-HHHHHHHHHHHHHTT-HHHHHHHHHHHHHT--SHHHHHHHHHHHHHHHHHTT-HHHHHHHHHHHHHGGG-

Sequence (102 aa):
RAYRDAAAAAGSAALVAQIEHCEQWLRQRPADAELALALGALCLKQKLWGKAQRYLEQALSEAGDARMVREAHLRLAQMHDALQQPEEAAAHYRQCALATLL